Protein AF-A0A376TZS7-F1 (afdb_monomer)

Secondary structure (DSSP, 8-state):
-HHHHHHHHHHHHHTS---TT-HHHHHIIIIIIS-PPPS-B-TTSSBP--HHHHHHHTTT-HHHHHHHHHHHHHHHIIIIITHHHHTEETTTTEE--EEESSS-TTS--EEESS--TT---SSHHHHHHHHT--PPTT-------PPP-

Foldseek 3Di:
DVLVVLQVVLCVQLVHHDDLPDQVVVLCSQCVVVVHDAPDADPVRRRDLDLVRLVVVVVPGVNSVSSNVNVVVVCLCPQQVPVQVVQQDPVPRDHDWDWDQPPDPVRDIAIPSPGPVPQDDDDPSSVVSVVVDADPPPDHDDDDDDDDD

Sequence (149 aa):
MRLAELEKKAHEIAGEEFNLSSTKQLQTILFEKQGIKPLKKTPGGAPSTSEEVLEELALDYPLPKVILEYRGLAKLKSTYTDKLPLMINPKTGRVHTSYHQAVTATGRLSSTDPNLQNIPVRNEEGRRIRQAFIAPEDYVIVSAGLLAD

Organism: Escherichia coli (NCBI:txid562)

InterPro domains:
  IPR001098 DNA-directed DNA polymerase, family A, palm domain [PF00476] (2-144)
  IPR002298 DNA polymerase A [PR00868] (95-117)
  IPR002298 DNA polymerase A [PR00868] (118-133)
  IPR002298 DNA polymerase A [PTHR10133] (2-144)
  IPR043502 DNA/RNA polymerase superfamily [SSF56672] (2-144)

Radius of gyration: 19.29 Å; Cα contacts (8 Å, |Δi|>4): 147; chains: 1; bounding box: 47×34×51 Å

Mean predicted aligned error: 5.44 Å

Solvent-accessible surface area (backbone atoms only — not comparable to full-atom values): 9263 Å² total; per-residue (Å²): 110,69,63,60,52,39,50,52,52,43,23,64,72,67,74,47,86,74,58,88,86,37,66,68,55,49,44,44,48,46,43,66,71,68,58,45,80,73,89,50,59,42,98,85,65,48,68,50,82,46,69,72,54,27,57,60,46,34,76,83,36,73,56,38,48,42,50,52,54,39,54,52,54,51,48,49,39,61,66,44,67,65,40,48,72,76,51,42,38,88,91,76,76,42,74,61,63,45,77,39,65,87,75,42,95,85,67,46,74,45,52,39,75,52,55,72,82,75,65,49,64,88,50,72,72,29,37,56,59,49,66,71,70,68,55,60,91,101,53,76,81,84,86,86,76,82,85,78,133

Structure (mmCIF, N/CA/C/O backbone):
data_AF-A0A376TZS7-F1
#
_entry.id   AF-A0A376TZS7-F1
#
loop_
_atom_site.group_PDB
_atom_site.id
_atom_site.type_symbol
_atom_site.label_atom_id
_atom_site.label_alt_id
_atom_site.label_comp_id
_atom_site.label_asym_id
_atom_site.label_entity_id
_atom_site.label_seq_id
_atom_site.pdbx_PDB_ins_code
_atom_site.Cartn_x
_atom_site.Cartn_y
_atom_site.Cartn_z
_atom_site.occupancy
_atom_site.B_iso_or_equiv
_atom_site.auth_seq_id
_atom_site.auth_comp_id
_atom_site.auth_asym_id
_atom_site.auth_atom_id
_atom_site.pdbx_PDB_model_num
ATOM 1 N N . MET A 1 1 ? -14.248 -7.256 -8.126 1.00 78.69 1 MET A N 1
ATOM 2 C CA . MET A 1 1 ? -14.900 -8.232 -7.230 1.00 78.69 1 MET A CA 1
ATOM 3 C C . MET A 1 1 ? -14.334 -8.096 -5.821 1.00 78.69 1 MET A C 1
ATOM 5 O O . MET A 1 1 ? -14.966 -7.399 -5.044 1.00 78.69 1 MET A O 1
ATOM 9 N N . ARG A 1 2 ? -13.094 -8.524 -5.529 1.00 91.69 2 ARG A N 1
ATOM 10 C CA . ARG A 1 2 ? -12.548 -8.476 -4.153 1.00 91.69 2 ARG A CA 1
ATOM 11 C C . ARG A 1 2 ? -12.490 -7.100 -3.466 1.00 91.69 2 ARG A C 1
ATOM 13 O O . ARG A 1 2 ? -12.883 -6.988 -2.313 1.00 91.69 2 ARG A O 1
ATOM 20 N N . LEU A 1 3 ? -12.020 -6.048 -4.148 1.00 93.94 3 LEU A N 1
ATOM 21 C CA . LEU A 1 3 ? -11.967 -4.699 -3.550 1.00 93.94 3 LEU A CA 1
ATOM 22 C C . LEU A 1 3 ? -13.355 -4.184 -3.146 1.00 93.94 3 LEU A C 1
ATOM 24 O O . LEU A 1 3 ? -13.500 -3.650 -2.054 1.00 93.94 3 LEU A O 1
ATOM 28 N N . ALA A 1 4 ? -14.364 -4.411 -3.991 1.00 96.12 4 ALA A N 1
ATOM 29 C CA . ALA A 1 4 ? -15.744 -4.016 -3.715 1.00 96.12 4 ALA A CA 1
ATOM 30 C C . ALA A 1 4 ? -16.356 -4.825 -2.556 1.00 96.12 4 ALA A C 1
ATOM 32 O O . ALA A 1 4 ? -17.104 -4.282 -1.752 1.00 96.12 4 ALA A O 1
ATOM 33 N N . GLU A 1 5 ? -16.011 -6.112 -2.428 1.00 97.56 5 GLU A N 1
ATOM 34 C CA . GLU A 1 5 ? -16.415 -6.933 -1.275 1.00 97.56 5 GLU A CA 1
ATOM 35 C C . GLU A 1 5 ? -15.831 -6.399 0.039 1.00 97.56 5 GLU A C 1
ATOM 37 O O . GLU A 1 5 ? -16.539 -6.308 1.039 1.00 97.56 5 GLU A O 1
ATOM 42 N N . LEU A 1 6 ? -14.542 -6.042 0.042 1.00 97.88 6 LEU A N 1
ATOM 43 C CA . LEU A 1 6 ? -13.871 -5.489 1.221 1.00 97.88 6 LEU A CA 1
ATOM 44 C C . LEU A 1 6 ? -14.407 -4.107 1.585 1.00 97.88 6 LEU A C 1
ATOM 46 O O . LEU A 1 6 ? -14.578 -3.818 2.765 1.00 97.88 6 LEU A O 1
ATOM 50 N N . GLU A 1 7 ? -14.692 -3.279 0.583 1.00 98.00 7 GLU A N 1
ATOM 51 C CA . GLU A 1 7 ? -15.328 -1.978 0.764 1.00 98.00 7 GLU A CA 1
ATOM 52 C C . GLU A 1 7 ? -16.700 -2.120 1.423 1.00 98.00 7 GLU A C 1
ATOM 54 O O . GLU A 1 7 ? -16.913 -1.572 2.503 1.00 98.00 7 GLU A O 1
ATOM 59 N N . LYS A 1 8 ? -17.573 -2.961 0.858 1.00 98.25 8 LYS A N 1
ATOM 60 C CA . LYS A 1 8 ? -18.892 -3.237 1.433 1.00 98.25 8 LYS A CA 1
ATOM 61 C C . LYS A 1 8 ? -18.790 -3.760 2.868 1.00 98.25 8 LYS A C 1
ATOM 63 O O . LYS A 1 8 ? -19.481 -3.273 3.756 1.00 98.25 8 LYS A O 1
ATOM 68 N N . LYS A 1 9 ? -17.886 -4.710 3.120 1.00 98.44 9 LYS A N 1
ATOM 69 C CA . LYS A 1 9 ? -17.652 -5.252 4.464 1.00 98.44 9 LYS A CA 1
ATOM 70 C C . LYS A 1 9 ? -17.175 -4.177 5.444 1.00 98.44 9 LYS A C 1
ATOM 72 O O . LYS A 1 9 ? -17.574 -4.186 6.604 1.00 98.44 9 LYS A O 1
ATOM 77 N N . ALA A 1 10 ? -16.309 -3.263 5.009 1.00 98.44 10 ALA A N 1
ATOM 78 C CA . ALA A 1 10 ? -15.858 -2.163 5.852 1.00 98.44 10 ALA A CA 1
ATOM 79 C C . ALA A 1 10 ? -17.005 -1.203 6.184 1.00 98.44 10 ALA A C 1
ATOM 81 O O . ALA A 1 10 ? -17.107 -0.785 7.334 1.00 98.44 10 ALA A O 1
ATOM 82 N N . HIS A 1 11 ? -17.872 -0.895 5.215 1.00 98.56 11 HIS A N 1
ATOM 83 C CA . HIS A 1 11 ? -19.066 -0.073 5.436 1.00 98.56 11 HIS A CA 1
ATOM 84 C C . HIS A 1 11 ? -20.035 -0.735 6.419 1.00 98.56 11 HIS A C 1
ATOM 86 O O . HIS A 1 11 ? -20.501 -0.081 7.346 1.00 98.56 11 HIS A O 1
ATOM 92 N N . GLU A 1 12 ? -20.267 -2.044 6.292 1.00 98.31 12 GLU A N 1
ATOM 93 C CA . GLU A 1 12 ? -21.098 -2.814 7.229 1.00 98.31 12 GLU A CA 1
ATOM 94 C C . GLU A 1 12 ? -20.545 -2.772 8.664 1.00 98.31 12 GLU A C 1
ATOM 96 O O . GLU A 1 12 ? -21.297 -2.534 9.606 1.00 98.31 12 GLU A O 1
ATOM 101 N N . ILE A 1 13 ? -19.230 -2.951 8.845 1.00 98.06 13 ILE A N 1
ATOM 102 C CA . ILE A 1 13 ? -18.590 -2.889 10.173 1.00 98.06 13 ILE A CA 1
ATOM 103 C C . ILE A 1 13 ? -18.598 -1.459 10.735 1.00 98.06 13 ILE A C 1
ATOM 105 O O . ILE A 1 13 ? -18.721 -1.266 11.944 1.00 98.06 13 ILE A O 1
ATOM 109 N N . ALA A 1 14 ? -18.423 -0.453 9.877 1.00 97.62 14 ALA A N 1
ATOM 110 C CA . ALA A 1 14 ? -18.428 0.950 10.274 1.00 97.62 14 ALA A CA 1
ATOM 111 C C . ALA A 1 14 ? -19.840 1.482 10.574 1.00 97.62 14 ALA A C 1
ATOM 113 O O . ALA A 1 14 ? -19.969 2.463 11.304 1.00 97.62 14 ALA A O 1
ATOM 114 N N . GLY A 1 15 ? -20.879 0.842 10.029 1.00 97.31 15 GLY A N 1
ATOM 115 C CA . GLY A 1 15 ? -22.269 1.294 10.110 1.00 97.31 15 GLY A CA 1
ATOM 116 C C . GLY A 1 15 ? -22.605 2.448 9.160 1.00 97.31 15 GLY A C 1
ATOM 117 O O . GLY A 1 15 ? -23.709 2.982 9.221 1.00 97.31 15 GLY A O 1
ATOM 118 N N . GLU A 1 16 ? -21.673 2.842 8.290 1.00 97.50 16 GLU A N 1
ATOM 119 C CA . GLU A 1 16 ? -21.854 3.902 7.301 1.00 97.50 16 GLU A CA 1
ATOM 120 C C . GLU A 1 16 ? -20.860 3.778 6.141 1.00 97.50 16 GLU A C 1
ATOM 122 O O . GLU A 1 16 ? -19.808 3.138 6.247 1.00 97.50 16 GLU A O 1
ATOM 127 N N . GLU A 1 17 ? -21.181 4.441 5.033 1.00 98.00 17 GLU A N 1
ATOM 128 C CA . GLU A 1 17 ? -20.284 4.548 3.890 1.00 98.00 17 GLU A CA 1
ATOM 129 C C . GLU A 1 17 ? -19.210 5.613 4.121 1.00 98.00 17 GLU A C 1
ATOM 131 O O . GLU A 1 17 ? -19.472 6.723 4.588 1.00 98.00 17 GLU A O 1
ATOM 136 N N . PHE A 1 18 ? -17.979 5.285 3.738 1.00 98.00 18 PHE A N 1
ATOM 137 C CA . PHE A 1 18 ? -16.856 6.214 3.734 1.00 98.00 18 PHE A CA 1
ATOM 138 C C . PHE A 1 18 ? -15.803 5.769 2.718 1.00 98.00 18 PHE A C 1
ATOM 140 O O . PHE A 1 18 ? -15.769 4.626 2.264 1.00 98.00 18 PHE A O 1
ATOM 147 N N . ASN A 1 19 ? -14.895 6.672 2.374 1.00 97.00 19 ASN A N 1
ATOM 148 C CA . ASN A 1 19 ? -13.769 6.379 1.508 1.00 97.00 19 ASN A CA 1
ATOM 149 C C . ASN A 1 19 ? -12.635 5.704 2.302 1.00 97.00 19 ASN A C 1
ATOM 151 O O . ASN A 1 19 ? -11.865 6.375 2.994 1.00 97.00 19 ASN A O 1
ATOM 155 N N . LEU A 1 20 ? -12.465 4.389 2.124 1.00 96.56 20 LEU A N 1
ATOM 156 C CA . LEU A 1 20 ? -11.433 3.571 2.786 1.00 96.56 20 LEU A CA 1
ATOM 157 C C . LEU A 1 20 ? -9.984 4.015 2.487 1.00 96.56 20 LEU A C 1
ATOM 159 O O . LEU A 1 20 ? -9.058 3.727 3.257 1.00 96.56 20 LEU A O 1
ATOM 163 N N . SER A 1 21 ? -9.762 4.719 1.372 1.00 92.31 21 SER A N 1
ATOM 164 C CA . SER A 1 21 ? -8.452 5.291 1.025 1.00 92.31 21 SER A CA 1
ATOM 165 C C . SER A 1 21 ? -8.161 6.614 1.744 1.00 92.31 21 SER A C 1
ATOM 167 O O . SER A 1 21 ? -7.004 7.022 1.837 1.00 92.31 21 SER A O 1
ATOM 169 N N . SER A 1 22 ? -9.182 7.268 2.309 1.00 95.75 22 SER A N 1
ATOM 170 C CA . SER A 1 22 ? -9.036 8.530 3.029 1.00 95.75 22 SER A CA 1
ATOM 171 C C . SER A 1 22 ? -8.621 8.287 4.475 1.00 95.75 22 SER A C 1
ATOM 173 O O . SER A 1 22 ? -9.419 7.875 5.316 1.00 95.75 22 SER A O 1
ATOM 175 N N . THR A 1 23 ? -7.367 8.611 4.791 1.00 95.25 23 THR A N 1
ATOM 176 C CA . THR A 1 23 ? -6.846 8.598 6.166 1.00 95.25 23 THR A CA 1
ATOM 177 C C . THR A 1 23 ? -7.716 9.417 7.117 1.00 95.25 23 THR A C 1
ATOM 179 O O . THR A 1 23 ? -8.006 8.956 8.214 1.00 95.25 23 THR A O 1
ATOM 182 N N . LYS A 1 24 ? -8.184 10.594 6.685 1.00 96.62 24 LYS A N 1
ATOM 183 C CA . LYS A 1 24 ? -9.005 11.480 7.519 1.00 96.62 24 LYS A CA 1
ATOM 184 C C . LYS A 1 24 ? -10.355 10.853 7.863 1.00 96.62 24 LYS A C 1
ATOM 186 O O . LYS A 1 24 ? -10.752 10.872 9.019 1.00 96.62 24 LYS A O 1
ATOM 191 N N . GLN A 1 25 ? -11.051 10.285 6.875 1.00 98.12 25 GLN A N 1
ATOM 192 C CA . GLN A 1 25 ? -12.342 9.645 7.144 1.00 98.12 25 GLN A CA 1
ATOM 193 C C . GLN A 1 25 ? -12.159 8.408 8.023 1.00 98.12 25 GLN A C 1
ATOM 195 O O . GLN A 1 25 ? -12.888 8.247 8.992 1.00 98.12 25 GLN A O 1
ATOM 200 N N . LEU A 1 26 ? -11.130 7.593 7.767 1.00 97.94 26 LEU A N 1
ATOM 201 C CA . LEU A 1 26 ? -10.833 6.439 8.614 1.00 97.94 26 LEU A CA 1
ATOM 202 C C . LEU A 1 26 ? -10.516 6.835 10.067 1.00 97.94 26 LEU A C 1
ATOM 204 O O . LEU A 1 26 ? -10.945 6.142 10.985 1.00 97.94 26 LEU A O 1
ATOM 208 N N . GLN A 1 27 ? -9.794 7.939 10.287 1.00 97.75 27 GLN A N 1
ATOM 2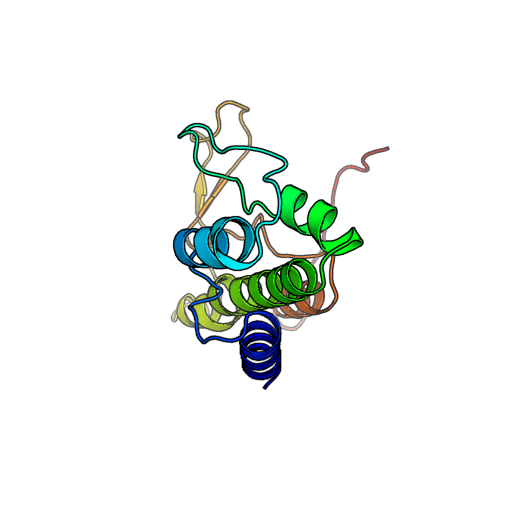09 C CA . GLN A 1 27 ? -9.550 8.474 11.631 1.00 97.75 27 GLN A CA 1
ATOM 210 C C . GLN A 1 27 ? -10.866 8.797 12.348 1.00 97.75 27 GLN A C 1
ATOM 212 O O . GLN A 1 27 ? -11.049 8.373 13.486 1.00 97.75 27 GLN A O 1
ATOM 217 N N . THR A 1 28 ? -11.788 9.492 11.677 1.00 97.94 28 THR A N 1
ATOM 218 C CA . THR A 1 28 ? -13.115 9.800 12.229 1.00 97.94 28 THR A CA 1
ATOM 219 C C . THR A 1 28 ? -13.892 8.523 12.567 1.00 97.94 28 THR A C 1
ATOM 221 O O . THR A 1 28 ? -14.434 8.414 13.665 1.00 97.94 28 THR A O 1
ATOM 224 N N . ILE A 1 29 ? -13.896 7.518 11.683 1.00 98.38 29 ILE A N 1
ATOM 225 C CA . ILE A 1 29 ? -14.572 6.235 11.942 1.00 98.38 29 ILE A CA 1
ATOM 226 C C . ILE A 1 29 ? -14.002 5.546 13.186 1.00 98.38 29 ILE A C 1
ATOM 228 O O . ILE A 1 29 ? -14.745 5.234 14.115 1.00 98.38 29 ILE A O 1
ATOM 232 N N . LEU A 1 30 ? -12.688 5.309 13.215 1.00 97.88 30 LEU A N 1
ATOM 233 C CA . LEU A 1 30 ? -12.058 4.510 14.267 1.00 97.88 30 LEU A CA 1
ATOM 234 C C . LEU A 1 30 ? -12.072 5.234 15.616 1.00 97.88 30 LEU A C 1
ATOM 236 O O . LEU A 1 30 ? -12.423 4.646 16.636 1.00 97.88 30 LEU A O 1
ATOM 240 N N . PHE A 1 31 ? -11.677 6.505 15.636 1.00 97.75 31 PHE A N 1
ATOM 241 C CA . PHE A 1 31 ? -11.338 7.185 16.884 1.00 97.75 31 PHE A CA 1
ATOM 242 C C . PHE A 1 31 ? -12.466 8.064 17.424 1.00 97.75 31 PHE A C 1
ATOM 244 O O . PHE A 1 31 ? -12.583 8.206 18.637 1.00 97.75 31 PHE A O 1
ATOM 251 N N . GLU A 1 32 ? -13.306 8.636 16.557 1.00 96.69 32 GLU A N 1
ATOM 252 C CA . GLU A 1 32 ? -14.425 9.482 16.993 1.00 96.69 32 GLU A CA 1
ATOM 253 C C . GLU A 1 32 ? -15.719 8.672 17.115 1.00 96.69 32 GLU A C 1
ATOM 255 O O . GLU A 1 32 ? -16.376 8.730 18.151 1.00 96.69 32 GLU A O 1
ATOM 260 N N . LYS A 1 33 ? -16.076 7.883 16.092 1.00 97.06 33 LYS A N 1
ATOM 261 C CA . LYS A 1 33 ? -17.354 7.148 16.061 1.00 97.06 33 LYS A CA 1
ATOM 262 C C . LYS A 1 33 ? -17.311 5.827 16.822 1.00 97.06 33 LYS A C 1
ATOM 264 O O . LYS A 1 33 ? -18.200 5.560 17.622 1.00 97.06 33 LYS A O 1
ATOM 269 N N . GLN A 1 34 ? -16.280 5.012 16.602 1.00 96.50 34 GLN A N 1
ATOM 270 C CA . GLN A 1 34 ? -16.097 3.751 17.334 1.00 96.50 34 GLN A CA 1
ATOM 271 C C . GLN A 1 34 ? -15.420 3.947 18.699 1.00 96.50 34 GLN A C 1
ATOM 273 O O . GLN A 1 34 ? -15.389 3.021 19.506 1.00 96.50 34 GLN A O 1
ATOM 278 N N . GLY A 1 35 ? -14.882 5.142 18.974 1.00 96.50 35 GLY A N 1
ATOM 279 C CA . GLY A 1 35 ? -14.268 5.482 20.260 1.00 96.50 35 GLY A CA 1
ATOM 280 C C . GLY A 1 35 ? -12.990 4.698 20.580 1.00 96.50 35 GLY A C 1
ATOM 281 O O . GLY A 1 35 ? -12.596 4.614 21.746 1.00 96.50 35 GLY A O 1
ATOM 282 N N . ILE A 1 36 ? -12.336 4.111 19.572 1.00 97.00 36 ILE A N 1
ATOM 283 C CA . ILE A 1 36 ? -11.084 3.374 19.750 1.00 97.00 36 ILE A CA 1
ATOM 284 C C . ILE A 1 36 ? -10.004 4.360 20.207 1.00 97.00 36 ILE A C 1
ATOM 286 O O . ILE A 1 36 ? -9.894 5.474 19.693 1.00 97.00 36 ILE A O 1
ATOM 290 N N . LYS A 1 37 ? -9.175 3.973 21.180 1.00 96.56 37 LYS A N 1
ATOM 291 C CA . LYS A 1 37 ? -8.079 4.833 21.643 1.00 96.56 37 LYS A CA 1
ATOM 292 C C . LYS A 1 37 ? -6.919 4.814 20.634 1.00 96.56 37 LYS A C 1
ATOM 294 O O . LYS A 1 37 ? -6.442 3.731 20.298 1.00 96.56 37 LYS A O 1
ATOM 299 N N . PRO A 1 38 ? -6.418 5.975 20.171 1.00 95.81 38 PRO A N 1
ATOM 300 C CA . PRO A 1 38 ? -5.246 6.021 19.302 1.00 95.81 38 PRO A CA 1
ATOM 301 C C . PRO A 1 38 ? -3.987 5.491 19.996 1.00 95.81 38 PRO A C 1
ATOM 303 O O . PRO A 1 38 ? -3.643 5.956 21.081 1.00 95.81 38 PRO A O 1
ATOM 306 N N . LEU A 1 39 ? -3.262 4.588 19.334 1.00 96.56 39 LEU A N 1
ATOM 307 C CA . LEU A 1 39 ? -2.000 4.029 19.844 1.00 96.56 39 LEU A CA 1
ATOM 308 C C . LEU A 1 39 ? -0.800 4.944 19.576 1.00 96.56 39 LEU A C 1
ATOM 310 O O . LEU A 1 39 ? 0.110 5.067 20.391 1.00 96.56 39 LEU A O 1
ATOM 314 N N . LYS A 1 40 ? -0.804 5.621 18.423 1.00 97.00 40 LYS A N 1
ATOM 315 C CA . LYS A 1 40 ? 0.242 6.564 18.010 1.00 97.00 40 LYS A CA 1
ATOM 316 C C . LYS A 1 40 ? -0.372 7.798 17.363 1.00 97.00 40 LYS A C 1
ATOM 318 O O . LYS A 1 40 ? -1.506 7.772 16.879 1.00 97.00 40 LYS A O 1
ATOM 323 N N . LYS A 1 41 ? 0.407 8.875 17.304 1.00 96.31 41 LYS A N 1
ATOM 324 C CA . LYS A 1 41 ? 0.070 10.107 16.585 1.00 96.31 41 LYS A CA 1
ATOM 325 C C . LYS A 1 41 ? 1.093 10.365 15.485 1.00 96.31 41 LYS A C 1
ATOM 327 O O . LYS A 1 41 ? 2.260 10.008 15.604 1.00 96.31 41 LYS A O 1
ATOM 332 N N . THR A 1 42 ? 0.633 10.976 14.404 1.00 94.06 42 THR A N 1
ATOM 333 C CA . THR A 1 42 ? 1.494 11.522 13.349 1.00 94.06 42 THR A CA 1
ATOM 334 C C . THR A 1 42 ? 2.309 12.710 13.885 1.00 94.06 42 THR A C 1
ATOM 336 O O . THR A 1 42 ? 1.930 13.280 14.912 1.00 94.06 42 THR A O 1
ATOM 339 N N . PRO A 1 43 ? 3.376 13.158 13.192 1.00 93.25 43 PRO A N 1
ATOM 340 C CA . PRO A 1 43 ? 4.109 14.369 13.581 1.00 93.25 43 PRO A CA 1
ATOM 341 C C . PRO A 1 43 ? 3.217 15.614 13.712 1.00 93.25 43 PRO A C 1
ATOM 343 O O . PRO A 1 43 ? 3.477 16.475 14.542 1.00 93.25 43 PRO A O 1
ATOM 346 N N . GLY A 1 44 ? 2.127 15.681 12.937 1.00 92.62 44 GLY A N 1
ATOM 347 C CA . GLY A 1 44 ? 1.113 16.738 13.028 1.00 92.62 44 GLY A CA 1
ATOM 348 C C . GLY A 1 44 ? 0.103 16.567 14.170 1.00 92.62 44 GLY A C 1
ATOM 349 O O . GLY A 1 44 ? -0.892 17.280 14.209 1.00 92.62 44 GLY A O 1
ATOM 350 N N . GLY A 1 45 ? 0.294 15.598 15.069 1.00 93.31 45 GLY A N 1
ATOM 351 C CA . GLY A 1 45 ? -0.548 15.374 16.249 1.00 93.31 45 GLY A CA 1
ATOM 352 C C . GLY A 1 45 ? -1.855 14.611 16.000 1.00 93.31 45 GLY A C 1
ATOM 353 O O . GLY A 1 45 ? -2.500 14.193 16.963 1.00 93.31 45 GLY A O 1
ATOM 354 N N . ALA A 1 46 ? -2.235 14.367 14.744 1.00 94.44 46 ALA A N 1
ATOM 355 C CA . ALA A 1 46 ? -3.424 13.581 14.416 1.00 94.44 46 ALA A CA 1
ATOM 356 C C . ALA A 1 46 ? -3.220 12.086 14.745 1.00 94.44 46 ALA A C 1
ATOM 358 O O . ALA A 1 46 ? -2.107 11.585 14.540 1.00 94.44 46 ALA A O 1
ATOM 359 N N . PRO A 1 47 ? -4.259 11.358 15.200 1.00 97.06 47 PRO A N 1
ATOM 360 C CA . PRO A 1 47 ? -4.217 9.905 15.389 1.00 97.06 47 PRO A CA 1
ATOM 361 C C . PRO A 1 47 ? -3.671 9.159 14.165 1.00 97.06 47 PRO A C 1
ATOM 363 O O . PRO A 1 47 ? -4.078 9.424 13.037 1.00 97.06 47 PRO A O 1
ATOM 366 N N . SER A 1 48 ? -2.736 8.232 14.349 1.00 97.06 48 SER A N 1
ATOM 367 C CA . SER A 1 48 ? -2.154 7.495 13.224 1.00 97.06 48 SER A CA 1
ATOM 368 C C . SER A 1 48 ? -3.086 6.382 12.738 1.00 97.06 48 SER A C 1
ATOM 370 O O . SER A 1 48 ? -3.667 5.658 13.538 1.00 97.06 48 SER A O 1
ATOM 372 N N . THR A 1 49 ? -3.168 6.201 11.419 1.00 96.94 49 THR A N 1
ATOM 373 C CA . THR A 1 49 ? -3.725 4.994 10.776 1.00 96.94 49 THR A CA 1
ATOM 374 C C . THR A 1 49 ? -2.676 4.361 9.855 1.00 96.94 49 THR A C 1
ATOM 376 O O . THR A 1 49 ? -2.981 3.998 8.712 1.00 96.94 49 THR A O 1
ATOM 379 N N . SER A 1 50 ? -1.411 4.368 10.288 1.00 96.12 50 SER A N 1
ATOM 380 C CA . SER A 1 50 ? -0.321 3.671 9.600 1.00 96.12 50 SER A CA 1
ATOM 381 C C . SER A 1 50 ? -0.566 2.163 9.595 1.00 96.12 50 SER A C 1
ATOM 383 O O . SER A 1 50 ? -1.333 1.662 10.411 1.00 96.12 50 SER A O 1
ATOM 385 N N . GLU A 1 51 ? 0.092 1.449 8.680 1.00 94.88 51 GLU A N 1
ATOM 386 C CA . GLU A 1 51 ? 0.009 -0.016 8.583 1.00 94.88 51 GLU A CA 1
ATOM 387 C C . GLU A 1 51 ? 0.299 -0.677 9.937 1.00 94.88 51 GLU A C 1
ATOM 389 O O . GLU A 1 51 ? -0.570 -1.357 10.461 1.00 94.88 51 GLU A O 1
ATOM 394 N N . GLU A 1 52 ? 1.416 -0.319 10.574 1.00 96.38 52 GLU A N 1
ATOM 395 C CA . GLU A 1 52 ? 1.796 -0.795 11.915 1.00 96.38 52 GLU A CA 1
ATOM 396 C C . GLU A 1 52 ? 0.699 -0.576 12.977 1.00 96.38 52 GLU A C 1
ATOM 398 O O . GLU A 1 52 ? 0.386 -1.471 13.754 1.00 96.38 52 GLU A O 1
ATOM 403 N N . VAL A 1 53 ? 0.071 0.606 13.006 1.00 97.25 53 VAL A N 1
ATOM 404 C CA . VAL A 1 53 ? -0.983 0.904 13.993 1.00 97.25 53 VAL A CA 1
ATOM 405 C C . VAL A 1 53 ? -2.254 0.119 13.691 1.00 97.25 53 VAL A C 1
ATOM 407 O O . VAL A 1 53 ? -2.936 -0.329 14.606 1.00 97.25 53 VAL A O 1
ATOM 410 N N . LEU A 1 54 ? -2.593 -0.050 12.413 1.00 97.88 54 LEU A N 1
ATOM 411 C CA . LEU A 1 54 ? -3.750 -0.843 12.017 1.00 97.88 54 LEU A CA 1
ATOM 412 C C . LEU A 1 54 ? -3.528 -2.339 12.262 1.00 97.88 54 LEU A C 1
ATOM 414 O O . LEU A 1 54 ? -4.499 -3.021 12.565 1.00 97.88 54 LEU A O 1
ATOM 418 N N . GLU A 1 55 ? -2.298 -2.846 12.150 1.00 97.81 55 GLU A N 1
ATOM 419 C CA . GLU A 1 55 ? -1.953 -4.234 12.484 1.00 97.81 55 GLU A CA 1
ATOM 420 C C . GLU A 1 55 ? -2.159 -4.505 13.973 1.00 97.81 55 GLU A C 1
ATOM 422 O O . GLU A 1 55 ? -2.779 -5.504 14.331 1.00 97.81 55 GLU A O 1
ATOM 427 N N . GLU A 1 56 ? -1.717 -3.585 14.830 1.00 97.75 56 GLU A N 1
ATOM 428 C CA . GLU A 1 56 ? -1.918 -3.693 16.275 1.00 97.75 56 GLU A CA 1
ATOM 429 C C . GLU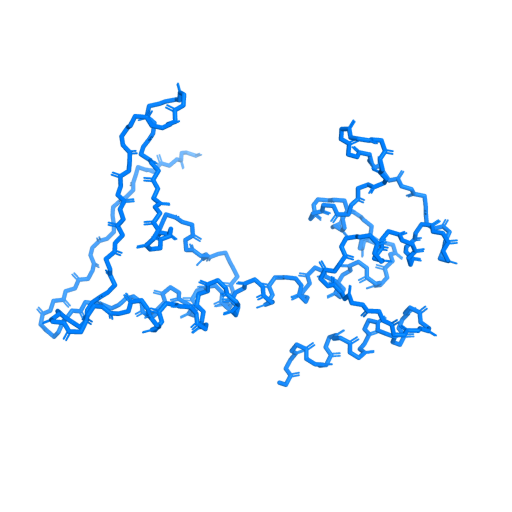 A 1 56 ? -3.406 -3.589 16.643 1.00 97.75 56 GLU A C 1
ATOM 431 O O . GLU A 1 56 ? -3.934 -4.446 17.347 1.00 97.75 56 GLU A O 1
ATOM 436 N N . LEU A 1 57 ? -4.135 -2.616 16.083 1.00 97.69 57 LEU A N 1
ATOM 437 C CA . LEU A 1 57 ? -5.583 -2.496 16.303 1.00 97.69 57 LEU A CA 1
ATOM 438 C C . LEU A 1 57 ? -6.381 -3.680 15.731 1.00 97.69 57 LEU A C 1
ATOM 440 O O . LEU A 1 57 ? -7.472 -3.973 16.216 1.00 97.69 57 LEU A O 1
ATOM 444 N N . ALA A 1 58 ? -5.876 -4.364 14.703 1.00 97.81 58 ALA A N 1
ATOM 445 C CA . ALA A 1 58 ? -6.542 -5.521 14.105 1.00 97.81 58 ALA A CA 1
ATOM 446 C C . ALA A 1 58 ? -6.582 -6.748 15.029 1.00 97.81 58 ALA A C 1
ATOM 448 O O . ALA A 1 58 ? -7.314 -7.694 14.726 1.00 97.81 58 ALA A O 1
ATOM 449 N N . LEU A 1 59 ? -5.813 -6.746 16.124 1.00 97.19 59 LEU A N 1
ATOM 450 C CA . LEU A 1 59 ? -5.864 -7.792 17.146 1.00 97.19 59 LEU A CA 1
ATOM 451 C C . LEU A 1 59 ? -7.202 -7.780 17.897 1.00 97.19 59 LEU A C 1
ATOM 453 O O . LEU A 1 59 ? -7.751 -8.845 18.173 1.00 97.19 59 LEU A O 1
ATOM 457 N N . ASP A 1 60 ? -7.746 -6.588 18.150 1.00 96.88 60 ASP A N 1
ATOM 458 C CA . ASP A 1 60 ? -8.958 -6.400 18.953 1.00 96.88 60 ASP A CA 1
ATOM 459 C C . ASP A 1 60 ? -10.176 -5.982 18.117 1.00 96.88 60 ASP A C 1
ATOM 461 O O . ASP A 1 60 ? -11.317 -6.275 18.478 1.00 96.88 60 ASP A O 1
ATOM 465 N N . TYR A 1 61 ? -9.958 -5.303 16.985 1.00 97.38 61 TYR A N 1
ATOM 466 C CA . TYR A 1 61 ? -11.027 -4.695 16.194 1.00 97.38 61 TYR A CA 1
ATOM 467 C C . TYR A 1 61 ? -11.089 -5.264 14.766 1.00 97.38 61 TYR A C 1
ATOM 469 O O . TYR A 1 61 ? -10.071 -5.358 14.075 1.00 97.38 61 TYR A O 1
ATOM 477 N N . PRO A 1 62 ? -12.290 -5.581 14.243 1.00 97.25 62 PRO A N 1
ATOM 478 C CA . PRO A 1 62 ? -12.426 -6.197 12.923 1.00 97.25 62 PRO A CA 1
ATOM 479 C C . PRO A 1 62 ? -12.175 -5.228 11.757 1.00 97.25 62 PRO A C 1
ATOM 481 O O . PRO A 1 62 ? -11.696 -5.655 10.704 1.00 97.25 62 PRO A O 1
ATOM 484 N N . LEU A 1 63 ? -12.483 -3.933 11.916 1.00 98.12 63 LEU A N 1
ATOM 485 C CA . LEU A 1 63 ? -12.363 -2.947 10.835 1.00 98.12 63 LEU A CA 1
ATOM 486 C C . LEU A 1 63 ? -10.906 -2.739 10.368 1.00 98.12 63 LEU A C 1
ATOM 488 O O . LEU A 1 63 ? -10.675 -2.843 9.162 1.00 98.12 63 LEU A O 1
ATOM 492 N N . PRO A 1 64 ? -9.907 -2.520 11.251 1.00 98.06 64 PRO A N 1
ATOM 493 C CA . PRO A 1 64 ? -8.505 -2.381 10.846 1.00 98.06 64 PRO A CA 1
ATOM 494 C C . PRO A 1 64 ? -7.994 -3.517 9.951 1.00 98.06 64 PRO A C 1
ATOM 496 O O . PRO A 1 64 ? -7.329 -3.250 8.950 1.00 98.06 64 PRO A O 1
ATOM 499 N N . LYS A 1 65 ? -8.383 -4.768 10.233 1.00 97.12 65 LYS A N 1
ATOM 500 C CA . LYS A 1 65 ? -8.014 -5.931 9.412 1.00 97.12 65 LYS A CA 1
ATOM 501 C C . LYS A 1 65 ? -8.529 -5.820 7.974 1.00 97.12 65 LYS A C 1
ATOM 503 O O . LYS A 1 65 ? -7.783 -6.065 7.029 1.00 97.12 65 LYS A O 1
ATOM 508 N N . VAL A 1 66 ? -9.792 -5.425 7.804 1.00 98.00 66 VAL A N 1
ATOM 509 C CA . VAL A 1 66 ? -10.403 -5.230 6.476 1.00 98.00 66 VAL A CA 1
ATOM 510 C C . VAL A 1 66 ? -9.733 -4.070 5.737 1.00 98.00 66 VAL A C 1
ATOM 512 O O . VAL A 1 66 ? -9.467 -4.169 4.540 1.00 98.00 66 VAL A O 1
ATOM 515 N N . ILE A 1 67 ? -9.398 -2.993 6.451 1.00 98.00 67 ILE A N 1
ATOM 516 C CA . ILE A 1 67 ? -8.710 -1.832 5.878 1.00 98.00 67 ILE A CA 1
ATOM 517 C C . ILE A 1 67 ? -7.302 -2.181 5.394 1.00 98.00 67 ILE A C 1
ATOM 519 O O . ILE A 1 67 ? -6.913 -1.724 4.319 1.00 98.00 67 ILE A O 1
ATOM 523 N N . LEU A 1 68 ? -6.543 -2.975 6.152 1.00 95.94 68 LEU A N 1
ATOM 524 C CA . LEU A 1 68 ? -5.218 -3.443 5.742 1.00 95.94 68 LEU A CA 1
ATOM 525 C C . LEU A 1 68 ? -5.291 -4.235 4.432 1.00 95.94 68 LEU A C 1
ATOM 527 O O . LEU A 1 68 ? -4.559 -3.931 3.488 1.00 95.94 68 LEU A O 1
ATOM 531 N N . GLU A 1 69 ? -6.222 -5.188 4.340 1.00 94.81 69 GLU A N 1
ATOM 532 C CA . GLU A 1 69 ? -6.421 -5.988 3.127 1.00 94.81 69 GLU A CA 1
ATOM 533 C C . GLU A 1 69 ? -6.833 -5.105 1.938 1.00 94.81 69 GLU A C 1
ATOM 535 O O . GLU A 1 69 ? -6.236 -5.186 0.860 1.00 94.81 69 GLU A O 1
ATOM 540 N N . TYR A 1 70 ? -7.795 -4.198 2.148 1.00 96.25 70 TYR A N 1
ATOM 541 C CA . TYR A 1 70 ? -8.253 -3.268 1.119 1.00 96.25 70 TYR A CA 1
ATOM 542 C C . TYR A 1 70 ? -7.118 -2.370 0.622 1.00 96.25 70 TYR A C 1
ATOM 544 O O . TYR A 1 70 ? -6.885 -2.285 -0.582 1.00 96.25 70 TYR A O 1
ATOM 552 N N . ARG A 1 71 ? -6.378 -1.712 1.526 1.00 94.19 71 ARG A N 1
ATOM 553 C CA . ARG A 1 71 ? -5.283 -0.798 1.162 1.00 94.19 71 ARG A CA 1
ATOM 554 C C . ARG A 1 71 ? -4.143 -1.531 0.466 1.00 94.19 71 ARG A C 1
ATOM 556 O O . ARG A 1 71 ? -3.590 -0.991 -0.494 1.00 94.19 71 ARG A O 1
ATOM 563 N N . GLY A 1 72 ? -3.832 -2.752 0.901 1.00 90.75 72 GLY A N 1
ATOM 564 C CA . GLY A 1 72 ? -2.876 -3.626 0.231 1.00 90.75 72 GLY A CA 1
ATOM 565 C C . GLY A 1 72 ? -3.274 -3.862 -1.224 1.00 90.75 72 GLY A C 1
ATOM 566 O O . GLY A 1 72 ? -2.539 -3.481 -2.135 1.00 90.75 72 GLY A O 1
ATOM 567 N N . LEU A 1 73 ? -4.472 -4.404 -1.459 1.00 91.50 73 LEU A N 1
ATOM 568 C CA . LEU A 1 73 ? -4.974 -4.684 -2.808 1.00 91.50 73 LEU A CA 1
ATOM 569 C C . LEU A 1 73 ? -5.140 -3.419 -3.662 1.00 91.50 73 LEU A C 1
ATOM 571 O O . LEU A 1 73 ? -4.786 -3.417 -4.841 1.00 91.50 73 LEU A O 1
ATOM 575 N N . ALA A 1 74 ? -5.641 -2.329 -3.082 1.00 91.88 74 ALA A N 1
ATOM 576 C CA . ALA A 1 74 ? -5.856 -1.073 -3.791 1.00 91.88 74 ALA A CA 1
ATOM 577 C C . ALA A 1 74 ? -4.529 -0.472 -4.265 1.00 91.88 74 ALA A C 1
ATOM 579 O O . ALA A 1 74 ? -4.443 0.005 -5.397 1.00 91.88 74 ALA A O 1
ATOM 580 N N . LYS A 1 75 ? -3.477 -0.543 -3.436 1.00 87.25 75 LYS A N 1
ATOM 581 C CA . LYS A 1 75 ? -2.119 -0.133 -3.814 1.00 87.25 75 LYS A CA 1
ATOM 582 C C . LYS A 1 75 ? -1.562 -1.011 -4.929 1.00 87.25 75 LYS A C 1
ATOM 584 O O . LYS A 1 75 ? -0.995 -0.473 -5.879 1.00 87.25 75 LYS A O 1
ATOM 589 N N . LEU A 1 76 ? -1.742 -2.333 -4.837 1.00 88.81 76 LEU A N 1
ATOM 590 C CA . LEU A 1 76 ? -1.316 -3.266 -5.884 1.00 88.81 76 LEU A CA 1
ATOM 591 C C . LEU A 1 76 ? -1.953 -2.918 -7.239 1.00 88.81 76 LEU A C 1
ATOM 593 O O . LEU A 1 76 ? -1.249 -2.775 -8.241 1.00 88.81 76 LEU A O 1
ATOM 597 N N . LYS A 1 77 ? -3.270 -2.685 -7.238 1.00 88.81 77 LYS A N 1
ATOM 598 C CA . LYS A 1 77 ? -4.030 -2.305 -8.429 1.00 88.81 77 LYS A CA 1
ATOM 599 C C . LYS A 1 77 ? -3.569 -0.962 -9.004 1.00 88.81 77 LYS A C 1
ATOM 601 O O . LYS A 1 77 ? -3.189 -0.897 -10.169 1.00 88.81 77 LYS A O 1
ATOM 606 N N . SER A 1 78 ? -3.575 0.097 -8.194 1.00 87.19 78 SER A N 1
ATOM 607 C CA . SER A 1 78 ? -3.334 1.463 -8.680 1.00 87.19 78 SER A CA 1
ATOM 608 C C . SER A 1 78 ? -1.879 1.727 -9.063 1.00 87.19 78 SER A C 1
ATOM 610 O O . SER A 1 78 ? -1.612 2.488 -9.990 1.00 87.19 78 SER A O 1
ATOM 612 N N . THR A 1 79 ? -0.926 1.107 -8.362 1.00 82.06 79 THR A N 1
ATOM 613 C CA . THR A 1 79 ? 0.504 1.363 -8.587 1.00 82.06 79 THR A CA 1
ATOM 614 C C . THR A 1 79 ? 1.061 0.501 -9.711 1.00 82.06 79 THR A C 1
ATOM 616 O O . THR A 1 79 ? 1.900 0.980 -10.472 1.00 82.06 79 THR A O 1
ATOM 619 N N . TYR A 1 80 ? 0.612 -0.753 -9.824 1.00 84.75 80 TYR A N 1
ATOM 620 C CA . TYR A 1 80 ? 1.227 -1.721 -10.731 1.00 84.75 80 TYR A CA 1
ATOM 621 C C . TYR A 1 80 ? 0.268 -2.165 -11.832 1.00 84.75 80 TYR A C 1
ATOM 623 O O . TYR A 1 80 ? 0.576 -1.958 -13.002 1.00 84.75 80 TYR A O 1
ATOM 631 N N . THR A 1 81 ? -0.893 -2.727 -11.482 1.00 85.56 81 THR A N 1
ATOM 632 C CA . THR A 1 81 ? -1.797 -3.344 -12.468 1.00 85.56 81 THR A CA 1
ATOM 633 C C . THR A 1 81 ? -2.363 -2.340 -13.469 1.00 85.56 81 THR A C 1
ATOM 635 O O . THR A 1 81 ? -2.317 -2.597 -14.667 1.00 85.56 81 THR A O 1
ATOM 638 N N . ASP A 1 82 ? -2.859 -1.193 -13.005 1.00 88.75 82 ASP A N 1
ATOM 639 C CA . ASP A 1 82 ? -3.458 -0.188 -13.888 1.00 88.75 82 ASP A CA 1
ATOM 640 C C . ASP A 1 82 ? -2.387 0.671 -14.579 1.00 88.75 82 ASP A C 1
ATOM 642 O O . ASP A 1 82 ? -2.546 1.077 -15.728 1.00 88.75 82 ASP A O 1
ATOM 646 N N . LYS A 1 83 ? -1.289 0.974 -13.874 1.00 88.44 83 LYS A N 1
ATOM 647 C CA . LYS A 1 83 ? -0.325 1.993 -14.306 1.00 88.44 83 LYS A CA 1
ATOM 648 C C . LYS A 1 83 ? 0.779 1.447 -15.209 1.00 88.44 83 LYS A C 1
ATOM 650 O O . LYS A 1 83 ? 1.102 2.094 -16.199 1.00 88.44 83 LYS A O 1
ATOM 655 N N . LEU A 1 84 ? 1.365 0.284 -14.904 1.00 89.50 84 LEU A N 1
ATOM 656 C CA . LEU A 1 84 ? 2.509 -0.235 -15.671 1.00 89.50 84 LEU A CA 1
ATOM 657 C C . LEU A 1 84 ? 2.199 -0.479 -17.157 1.00 89.50 84 LEU A C 1
ATOM 659 O O . LEU A 1 84 ? 3.042 -0.105 -17.974 1.00 89.50 84 LEU A O 1
ATOM 663 N N . PRO A 1 85 ? 1.026 -1.022 -17.549 1.00 91.38 85 PRO A N 1
ATOM 664 C CA . PRO A 1 85 ? 0.696 -1.195 -18.965 1.00 91.38 85 PRO A CA 1
ATOM 665 C C . PRO A 1 85 ? 0.674 0.126 -19.742 1.00 91.38 85 PRO A C 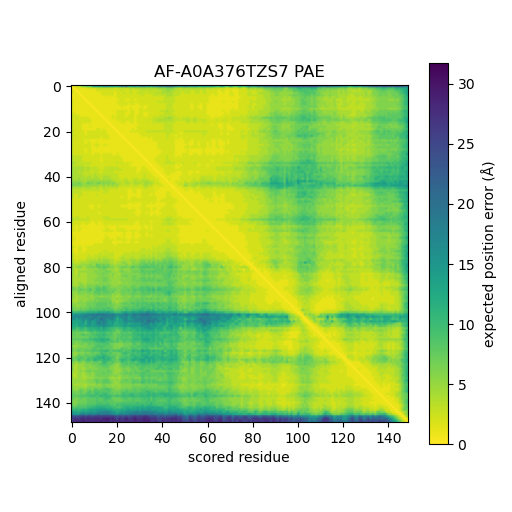1
ATOM 667 O O . PRO A 1 85 ? 1.112 0.181 -20.888 1.00 91.38 85 PRO A O 1
ATOM 670 N N . LEU A 1 86 ? 0.235 1.213 -19.099 1.00 93.38 86 LEU A N 1
ATOM 671 C CA . LEU A 1 86 ? 0.211 2.555 -19.691 1.00 93.38 86 LEU A CA 1
ATOM 672 C C . LEU A 1 86 ? 1.613 3.171 -19.834 1.00 93.38 86 LEU A C 1
ATOM 674 O O . LEU A 1 86 ? 1.775 4.182 -20.510 1.00 93.38 86 LEU A O 1
ATOM 678 N N . MET A 1 87 ? 2.624 2.577 -19.195 1.00 93.06 87 MET A N 1
ATOM 679 C CA . MET A 1 87 ? 4.020 3.025 -19.217 1.00 93.06 87 MET A CA 1
ATOM 680 C C . MET A 1 87 ? 4.898 2.176 -20.147 1.00 93.06 87 MET A C 1
ATOM 682 O O . MET A 1 87 ? 6.124 2.312 -20.140 1.00 93.06 87 MET A O 1
ATOM 686 N N . ILE A 1 88 ? 4.292 1.298 -20.950 1.00 94.94 88 ILE A N 1
ATOM 687 C CA . ILE A 1 88 ? 5.005 0.546 -21.980 1.00 94.94 88 ILE A CA 1
ATOM 688 C C . ILE A 1 88 ? 5.446 1.517 -23.072 1.00 94.94 88 ILE A C 1
ATOM 690 O O . ILE A 1 88 ? 4.643 2.214 -23.690 1.00 94.94 88 ILE A O 1
ATOM 694 N N . ASN A 1 89 ? 6.749 1.549 -23.334 1.00 96.56 89 ASN A N 1
ATOM 695 C CA . ASN A 1 89 ? 7.296 2.353 -24.410 1.00 96.56 89 ASN A CA 1
ATOM 696 C C . ASN A 1 89 ? 6.890 1.740 -25.768 1.00 96.56 89 ASN A C 1
ATOM 698 O O . ASN A 1 89 ? 7.275 0.601 -26.048 1.00 96.56 89 ASN A O 1
ATOM 702 N N . PRO A 1 90 ? 6.194 2.485 -26.648 1.00 96.50 90 PRO A N 1
ATOM 703 C CA . PRO A 1 90 ? 5.620 1.932 -27.877 1.00 96.50 90 PRO A CA 1
ATOM 704 C C . PRO A 1 90 ? 6.666 1.492 -28.908 1.00 96.50 90 PRO A C 1
ATOM 706 O O . PRO A 1 90 ? 6.357 0.684 -29.774 1.00 96.50 90 PRO A O 1
ATOM 709 N N . LYS A 1 91 ? 7.905 1.997 -28.830 1.00 97.44 91 LYS A N 1
ATOM 710 C CA . LYS A 1 91 ? 8.986 1.607 -29.751 1.00 97.44 91 LYS A CA 1
ATOM 711 C C . LYS A 1 91 ? 9.658 0.299 -29.347 1.00 97.44 91 LYS A C 1
ATOM 713 O O . LYS A 1 91 ? 10.130 -0.430 -30.206 1.00 97.44 91 LYS A O 1
ATOM 718 N N . THR A 1 92 ? 9.754 0.035 -28.046 1.00 96.69 92 THR A N 1
ATOM 719 C CA . THR A 1 92 ? 10.508 -1.118 -27.515 1.00 96.69 92 THR A CA 1
ATOM 720 C C . THR A 1 92 ? 9.614 -2.236 -26.992 1.00 96.69 92 THR A C 1
ATOM 722 O O . THR A 1 92 ? 10.101 -3.343 -26.798 1.00 96.69 92 THR A O 1
ATOM 725 N N . GLY A 1 93 ? 8.338 -1.953 -26.708 1.00 95.56 93 GLY A N 1
ATOM 726 C CA . GLY A 1 93 ? 7.426 -2.897 -26.058 1.00 95.56 93 GLY A CA 1
ATOM 727 C C . GLY A 1 93 ? 7.784 -3.196 -24.598 1.00 95.56 93 GLY A C 1
ATOM 728 O O . GLY A 1 93 ? 7.341 -4.202 -24.054 1.00 95.56 93 GLY A O 1
ATOM 729 N N . ARG A 1 94 ? 8.607 -2.355 -23.951 1.00 95.94 94 ARG A N 1
ATOM 730 C CA . ARG A 1 94 ? 9.128 -2.577 -22.590 1.00 95.94 94 ARG A CA 1
ATOM 731 C C . ARG A 1 94 ? 8.794 -1.417 -21.662 1.00 95.94 94 ARG A C 1
ATOM 733 O O . ARG A 1 94 ? 8.611 -0.285 -22.106 1.00 95.94 94 ARG A O 1
ATOM 740 N N . VAL A 1 95 ? 8.776 -1.698 -20.363 1.00 94.62 95 VAL A N 1
ATOM 741 C CA . VAL A 1 95 ? 8.760 -0.671 -19.314 1.00 94.62 95 VAL A CA 1
ATOM 742 C C . VAL A 1 95 ? 10.198 -0.222 -19.049 1.00 94.62 95 VAL A C 1
ATOM 744 O O . VAL A 1 95 ? 11.083 -1.058 -18.865 1.00 94.62 95 VAL A O 1
ATOM 747 N N . HIS A 1 96 ? 10.427 1.090 -19.020 1.00 96.06 96 HIS A N 1
ATOM 748 C CA . HIS A 1 96 ? 11.731 1.703 -18.741 1.00 96.06 96 HIS A CA 1
ATOM 749 C C . HIS A 1 96 ? 11.642 2.470 -17.429 1.00 96.06 96 HIS A C 1
ATOM 751 O O . HIS A 1 96 ? 10.678 3.197 -17.239 1.00 96.06 96 HIS A O 1
ATOM 757 N N . THR A 1 97 ? 12.617 2.299 -16.536 1.00 95.25 97 THR A N 1
ATOM 758 C CA . THR A 1 97 ? 12.714 3.036 -15.266 1.00 95.25 97 THR A CA 1
ATOM 759 C C . THR A 1 97 ? 13.909 3.981 -15.288 1.00 95.25 97 THR A C 1
ATOM 761 O O . THR A 1 97 ? 14.900 3.707 -15.965 1.00 95.25 97 THR A O 1
ATOM 764 N N . SER A 1 98 ? 13.836 5.061 -14.515 1.00 95.00 98 SER A N 1
ATOM 765 C CA . SER A 1 98 ? 14.940 5.995 -14.299 1.00 95.00 98 SER A CA 1
ATOM 766 C C . SER A 1 98 ? 15.622 5.703 -12.967 1.00 95.00 98 SER A C 1
ATOM 768 O O . SER A 1 98 ? 14.970 5.761 -11.925 1.00 95.00 98 SER A O 1
ATOM 770 N N . TYR A 1 99 ? 16.929 5.422 -12.988 1.00 94.81 99 TYR A N 1
ATOM 771 C CA . TYR A 1 99 ? 17.744 5.291 -11.778 1.00 94.81 99 TYR A CA 1
ATOM 772 C C . TYR A 1 99 ? 18.463 6.602 -11.457 1.00 94.81 99 TYR A C 1
ATOM 774 O O . TYR A 1 99 ? 19.232 7.109 -12.271 1.00 94.81 99 TYR A O 1
ATOM 782 N N . HIS A 1 100 ? 18.250 7.127 -10.252 1.00 91.62 100 HIS A N 1
ATOM 783 C CA . HIS A 1 100 ? 18.865 8.363 -9.777 1.00 91.62 100 HIS A CA 1
ATOM 784 C C . HIS A 1 100 ? 19.981 8.062 -8.783 1.00 91.62 100 HIS A C 1
ATOM 786 O O . HIS A 1 100 ? 19.764 7.393 -7.770 1.00 91.62 100 HIS A O 1
ATOM 792 N N . GLN A 1 101 ? 21.171 8.591 -9.060 1.00 88.69 101 GLN A N 1
ATOM 793 C CA . GLN A 1 101 ? 22.376 8.330 -8.268 1.00 88.69 101 GLN A CA 1
ATOM 794 C C . GLN A 1 101 ? 22.596 9.340 -7.131 1.00 88.69 101 GLN A C 1
ATOM 796 O O . GLN A 1 101 ? 23.164 8.987 -6.105 1.00 88.69 101 GLN A O 1
ATOM 801 N N . ALA A 1 102 ? 22.124 10.582 -7.285 1.00 83.19 102 ALA A N 1
ATOM 802 C CA . ALA A 1 102 ? 22.453 11.697 -6.388 1.00 83.19 102 ALA A CA 1
ATOM 803 C C . ALA A 1 102 ? 21.308 12.125 -5.445 1.00 83.19 102 ALA A C 1
ATOM 805 O O . ALA A 1 102 ? 21.361 13.203 -4.863 1.00 83.19 102 ALA A O 1
ATOM 806 N N . VAL A 1 103 ? 20.248 11.318 -5.316 1.00 74.56 103 VAL A N 1
ATOM 807 C CA . VAL A 1 103 ? 19.031 11.713 -4.577 1.00 74.56 103 VAL A CA 1
ATOM 808 C C . VAL A 1 103 ? 19.019 11.209 -3.134 1.00 74.56 103 VAL A C 1
ATOM 810 O O . VAL A 1 103 ? 18.462 11.868 -2.259 1.00 74.56 103 VAL A O 1
ATOM 813 N N . THR A 1 104 ? 19.601 10.041 -2.849 1.00 74.44 104 THR A N 1
ATOM 814 C CA . THR A 1 104 ? 19.539 9.475 -1.495 1.00 74.44 104 THR A CA 1
ATOM 815 C C . THR A 1 104 ? 20.746 9.908 -0.663 1.00 74.44 104 THR A C 1
ATOM 817 O O . THR A 1 104 ? 21.890 9.803 -1.100 1.00 74.44 104 THR A O 1
ATOM 820 N N . ALA A 1 105 ? 20.505 10.344 0.577 1.00 77.38 105 ALA A N 1
ATOM 821 C CA . AL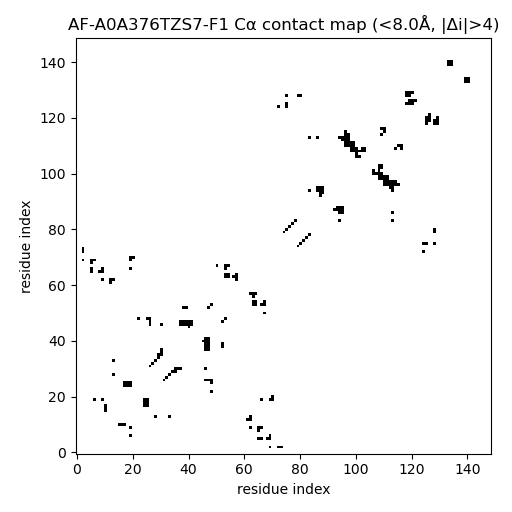A A 1 105 ? 21.567 10.750 1.505 1.00 77.38 105 ALA A CA 1
ATOM 822 C C . ALA A 1 105 ? 22.540 9.607 1.863 1.00 77.38 105 ALA A C 1
ATOM 824 O O . ALA A 1 105 ? 23.643 9.853 2.336 1.00 77.38 105 ALA A O 1
ATOM 825 N N . THR A 1 106 ? 22.131 8.354 1.643 1.00 86.69 106 THR A N 1
ATOM 826 C CA . THR A 1 106 ? 22.907 7.148 1.966 1.00 86.69 106 THR A CA 1
ATOM 827 C C . 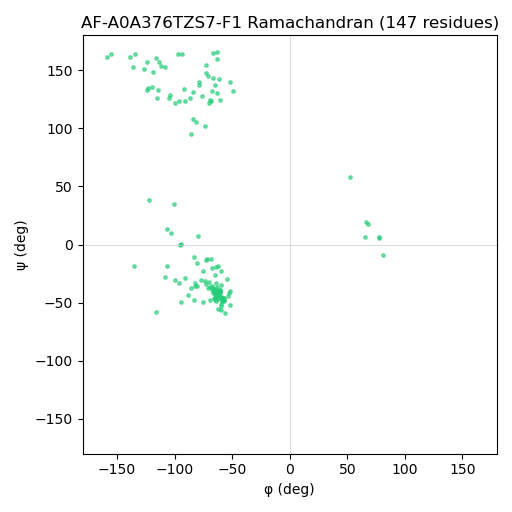THR A 1 106 ? 23.724 6.613 0.789 1.00 86.69 106 THR A C 1
ATOM 829 O O . THR A 1 106 ? 24.379 5.583 0.932 1.00 86.69 106 THR A O 1
ATOM 832 N N . GLY A 1 107 ? 23.670 7.262 -0.382 1.00 85.56 107 GLY A N 1
ATOM 833 C CA . GLY A 1 107 ? 24.380 6.826 -1.591 1.00 85.56 107 GLY A CA 1
ATOM 834 C C . GLY A 1 107 ? 23.734 5.647 -2.333 1.00 85.56 107 GLY A C 1
ATOM 835 O O . GLY A 1 107 ? 24.302 5.138 -3.296 1.00 85.56 107 GLY A O 1
ATOM 836 N N . ARG A 1 108 ? 22.540 5.200 -1.921 1.00 89.50 108 ARG A N 1
ATOM 837 C CA . ARG A 1 108 ? 21.751 4.194 -2.652 1.00 89.50 108 ARG A CA 1
ATOM 838 C C . ARG A 1 108 ? 21.146 4.792 -3.928 1.00 89.50 108 ARG A C 1
ATOM 840 O O . ARG A 1 108 ? 20.733 5.951 -3.944 1.00 89.50 108 ARG A O 1
ATOM 847 N N . LEU A 1 109 ? 20.997 3.977 -4.972 1.00 91.81 109 LEU A N 1
ATOM 848 C CA . LEU A 1 109 ? 20.180 4.355 -6.129 1.00 91.81 109 LEU A CA 1
ATOM 849 C C . LEU A 1 109 ? 18.704 4.452 -5.726 1.00 91.81 109 LEU A C 1
ATOM 851 O O . LEU A 1 109 ? 18.220 3.612 -4.962 1.00 91.81 109 LEU A O 1
ATOM 855 N N . SER A 1 110 ? 17.977 5.411 -6.292 1.00 92.56 110 SER A N 1
ATOM 856 C CA . SER A 1 110 ? 16.509 5.431 -6.273 1.00 92.56 110 SER A CA 1
ATOM 857 C C . SER A 1 110 ? 15.942 5.242 -7.681 1.00 92.56 110 SER A C 1
ATOM 859 O O . SER A 1 110 ? 16.632 5.487 -8.665 1.00 92.56 110 SER A O 1
ATOM 861 N N . SER A 1 111 ? 14.698 4.778 -7.789 1.00 93.50 111 SER A N 1
ATOM 862 C CA . SER A 1 111 ? 14.032 4.495 -9.065 1.00 93.50 111 SER A CA 1
ATOM 863 C C . SER A 1 111 ? 12.712 5.261 -9.181 1.00 93.50 111 SER A C 1
ATOM 865 O O . SER A 1 111 ? 11.903 5.248 -8.248 1.00 93.50 111 SER A O 1
ATOM 867 N N . THR A 1 112 ? 12.479 5.915 -10.324 1.00 92.12 112 THR A N 1
ATOM 868 C CA . THR A 1 112 ? 11.204 6.576 -10.660 1.00 92.12 112 THR A CA 1
ATOM 869 C C . THR A 1 112 ? 10.763 6.262 -12.088 1.00 92.12 112 THR A C 1
ATOM 871 O O . THR A 1 112 ? 11.534 5.768 -12.906 1.00 92.12 112 THR A O 1
ATOM 874 N N . ASP A 1 113 ? 9.486 6.531 -12.360 1.00 89.25 113 ASP A N 1
ATOM 875 C CA . ASP A 1 113 ? 8.878 6.529 -13.695 1.00 89.25 113 ASP A CA 1
ATOM 876 C C . ASP A 1 113 ? 9.087 5.262 -14.544 1.00 89.25 113 ASP A C 1
ATOM 878 O O . ASP A 1 113 ? 9.553 5.372 -15.673 1.00 89.25 113 ASP A O 1
ATOM 882 N N . PRO A 1 114 ? 8.677 4.068 -14.059 1.00 91.75 114 PRO A N 1
ATOM 883 C CA . PRO A 1 114 ? 8.088 3.764 -12.749 1.00 91.75 114 PRO A CA 1
ATOM 884 C C . PRO A 1 114 ? 9.141 3.331 -11.719 1.00 91.75 114 PRO A C 1
ATOM 886 O O . PRO A 1 114 ? 10.243 2.930 -12.076 1.00 91.75 114 PRO A O 1
ATOM 889 N N . ASN A 1 115 ? 8.795 3.353 -10.426 1.00 91.12 115 ASN A N 1
ATOM 890 C CA . ASN A 1 115 ? 9.667 2.795 -9.388 1.00 91.12 115 ASN A CA 1
ATOM 891 C C . ASN A 1 115 ? 9.641 1.256 -9.442 1.00 91.12 115 ASN A C 1
ATOM 893 O O . ASN A 1 115 ? 8.697 0.630 -8.957 1.00 91.12 115 ASN A O 1
ATOM 897 N N . LEU A 1 116 ? 10.688 0.659 -10.013 1.00 92.19 116 LEU A N 1
ATOM 898 C CA . LEU A 1 116 ? 10.845 -0.794 -10.142 1.00 92.19 116 LEU A CA 1
ATOM 899 C C . LEU A 1 116 ? 11.673 -1.423 -9.011 1.00 92.19 116 LEU A C 1
ATOM 901 O O . LEU A 1 116 ? 11.842 -2.639 -8.977 1.00 92.19 116 LEU A O 1
ATOM 905 N N . GLN A 1 117 ? 12.163 -0.629 -8.056 1.00 91.31 117 GLN A N 1
ATOM 906 C CA . GLN A 1 117 ? 12.834 -1.153 -6.860 1.00 91.31 117 GLN A CA 1
ATOM 907 C C . GLN A 1 117 ? 11.832 -1.704 -5.840 1.00 91.31 117 GLN A C 1
ATOM 909 O O . GLN A 1 117 ? 12.130 -2.655 -5.123 1.00 91.31 117 GLN A O 1
ATOM 914 N N . ASN A 1 118 ? 10.628 -1.132 -5.797 1.00 87.94 118 ASN A N 1
ATOM 915 C CA . ASN A 1 118 ? 9.594 -1.470 -4.823 1.00 87.94 118 ASN A CA 1
ATOM 916 C C . ASN A 1 118 ? 8.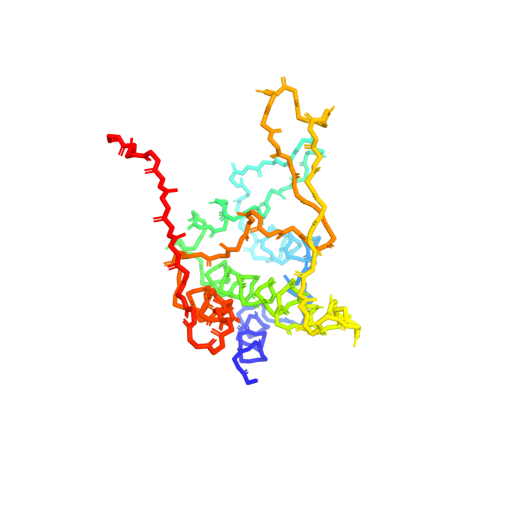524 -2.413 -5.394 1.00 87.94 118 ASN A C 1
ATOM 918 O O . ASN A 1 118 ? 7.349 -2.272 -5.054 1.00 87.94 118 ASN A O 1
ATOM 922 N N . ILE A 1 119 ? 8.881 -3.354 -6.277 1.00 87.88 119 ILE A N 1
ATOM 923 C CA . ILE A 1 119 ? 7.921 -4.366 -6.746 1.00 87.88 119 ILE A CA 1
ATOM 924 C C . ILE A 1 119 ? 7.596 -5.337 -5.591 1.00 87.88 119 ILE A C 1
ATOM 926 O O . ILE A 1 119 ? 8.514 -5.938 -5.024 1.00 87.88 119 ILE A O 1
ATOM 930 N N . PRO A 1 120 ? 6.316 -5.513 -5.217 1.00 84.94 120 PRO A N 1
ATOM 931 C CA . PRO A 1 120 ? 5.921 -6.352 -4.089 1.00 84.94 120 PRO A CA 1
ATOM 932 C C . PRO A 1 120 ? 6.324 -7.824 -4.270 1.00 84.94 120 PRO A C 1
ATOM 934 O O . PRO A 1 120 ? 6.245 -8.372 -5.364 1.00 84.94 120 PRO A O 1
ATOM 937 N N . VAL A 1 121 ?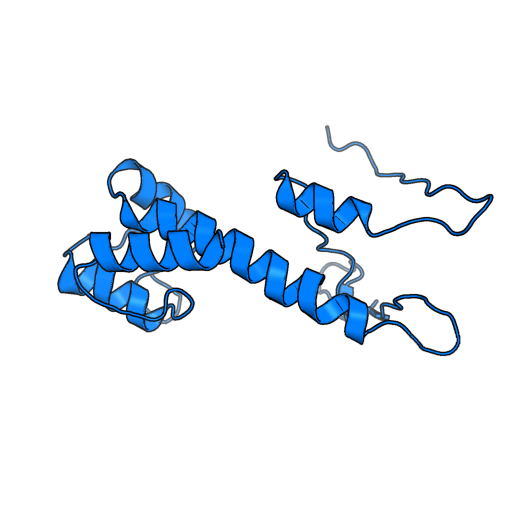 6.745 -8.481 -3.182 1.00 84.19 121 VAL A N 1
ATOM 938 C CA . VAL A 1 121 ? 7.210 -9.890 -3.201 1.00 84.19 121 VAL A CA 1
ATOM 939 C C . VAL A 1 121 ? 6.650 -10.754 -2.064 1.00 84.19 121 VAL A C 1
ATOM 941 O O . VAL A 1 121 ? 6.681 -11.983 -2.131 1.00 84.19 121 VAL A O 1
ATOM 944 N N . ARG A 1 122 ? 6.148 -10.130 -0.993 1.00 80.81 122 ARG A N 1
ATOM 945 C CA . ARG A 1 122 ? 5.846 -10.837 0.259 1.00 80.81 122 ARG A CA 1
ATOM 946 C C . ARG A 1 122 ? 4.572 -11.679 0.172 1.00 80.81 122 ARG A C 1
ATOM 948 O O . ARG A 1 122 ? 4.618 -12.858 0.510 1.00 80.81 122 ARG A O 1
ATOM 955 N N . ASN A 1 123 ? 3.473 -11.095 -0.306 1.00 83.12 123 ASN A N 1
ATOM 956 C CA . ASN A 1 123 ? 2.170 -11.756 -0.409 1.00 83.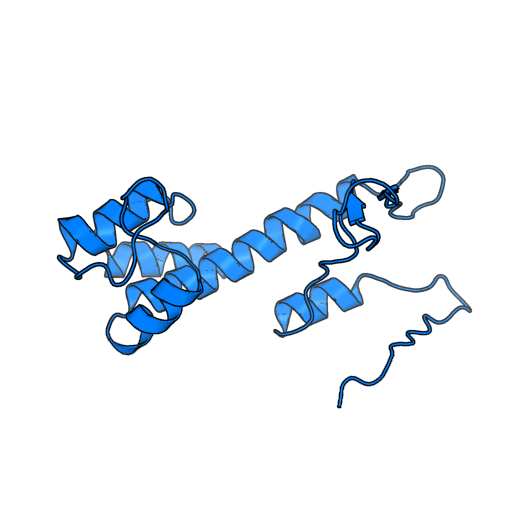12 123 ASN A CA 1
ATOM 957 C C . ASN A 1 123 ? 1.906 -12.310 -1.820 1.00 83.12 123 ASN A C 1
ATOM 959 O O . ASN A 1 123 ? 2.589 -11.952 -2.780 1.00 83.12 123 ASN A O 1
ATOM 963 N N . GLU A 1 124 ? 0.919 -13.197 -1.935 1.00 86.81 124 GLU A N 1
ATOM 964 C CA . GLU A 1 124 ? 0.584 -13.898 -3.179 1.00 86.81 124 GLU A CA 1
ATOM 965 C C . GLU A 1 124 ? 0.261 -12.937 -4.330 1.00 86.81 124 GLU A C 1
ATOM 967 O O . GLU A 1 124 ? 0.860 -13.031 -5.399 1.00 86.81 124 GLU A O 1
ATOM 972 N N . GLU A 1 125 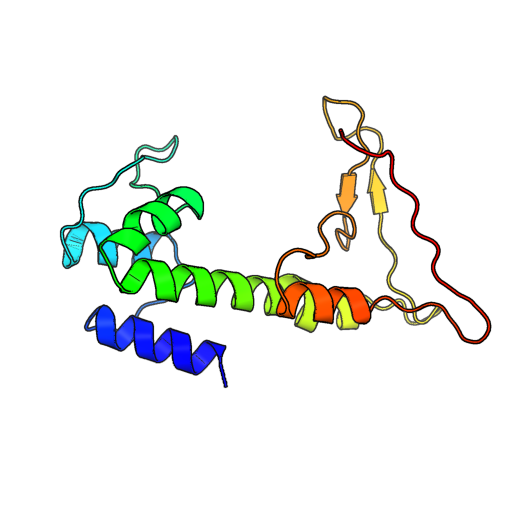? -0.593 -11.942 -4.092 1.00 86.12 125 GLU A N 1
ATOM 973 C CA . GLU A 1 125 ? -0.955 -10.951 -5.113 1.00 86.12 125 GLU A CA 1
ATOM 974 C C . GLU A 1 125 ? 0.246 -10.110 -5.572 1.00 86.12 125 GLU A C 1
ATOM 976 O O . GLU A 1 125 ? 0.403 -9.819 -6.759 1.00 86.12 125 GLU A O 1
ATOM 981 N N . GLY A 1 126 ? 1.158 -9.773 -4.657 1.00 87.12 126 GLY A N 1
ATOM 982 C CA . GLY A 1 126 ? 2.422 -9.131 -5.000 1.00 87.12 126 GLY A CA 1
ATOM 983 C C . GLY A 1 126 ? 3.316 -10.024 -5.861 1.00 87.12 126 GLY A C 1
ATOM 984 O O . GLY A 1 126 ? 3.859 -9.570 -6.869 1.00 87.12 126 GLY A O 1
ATOM 985 N N . ARG A 1 127 ? 3.421 -11.317 -5.523 1.00 89.38 127 ARG A N 1
ATOM 986 C CA . ARG A 1 127 ? 4.165 -12.297 -6.335 1.00 89.38 127 ARG A CA 1
ATOM 987 C C . ARG A 1 127 ? 3.583 -12.420 -7.742 1.00 89.38 127 ARG A C 1
ATOM 989 O O . ARG A 1 127 ? 4.361 -12.468 -8.691 1.00 89.38 127 ARG A O 1
ATOM 996 N N . ARG A 1 128 ? 2.255 -12.389 -7.893 1.00 88.56 128 ARG A N 1
ATOM 997 C CA . ARG A 1 128 ? 1.582 -12.387 -9.205 1.00 88.56 128 ARG A CA 1
ATOM 998 C C . ARG A 1 128 ? 1.943 -11.160 -10.039 1.00 88.56 128 ARG A C 1
ATOM 1000 O O . ARG A 1 128 ? 2.218 -11.295 -11.226 1.00 88.56 128 ARG A O 1
ATOM 1007 N N . ILE A 1 129 ? 2.031 -9.976 -9.428 1.00 88.94 129 ILE A N 1
ATOM 1008 C CA . ILE A 1 129 ? 2.534 -8.776 -10.121 1.00 88.94 129 ILE A CA 1
ATOM 1009 C C . ILE A 1 129 ? 3.986 -8.969 -10.561 1.00 88.94 129 ILE A C 1
ATOM 1011 O O . ILE A 1 129 ? 4.338 -8.629 -11.688 1.00 88.94 129 ILE A O 1
ATOM 1015 N N . ARG A 1 130 ? 4.839 -9.541 -9.707 1.00 90.06 130 ARG A N 1
ATOM 1016 C CA . ARG A 1 130 ? 6.245 -9.786 -10.051 1.00 90.06 130 ARG A CA 1
ATOM 1017 C C . ARG A 1 130 ? 6.405 -10.782 -11.204 1.00 90.06 130 ARG A C 1
ATOM 1019 O O . ARG A 1 130 ? 7.311 -10.610 -12.011 1.00 90.06 130 ARG A O 1
ATOM 1026 N N . GLN A 1 131 ? 5.515 -11.767 -11.321 1.00 90.25 131 GLN A N 1
ATOM 1027 C CA . GLN A 1 131 ? 5.491 -12.718 -12.440 1.00 90.25 131 GLN A CA 1
ATOM 1028 C C . GLN A 1 131 ? 5.196 -12.059 -13.797 1.00 90.25 131 GLN A C 1
ATOM 1030 O O . GLN A 1 131 ? 5.538 -12.633 -14.825 1.00 90.25 131 GLN A O 1
ATOM 1035 N N . ALA A 1 132 ? 4.617 -10.853 -13.824 1.00 91.19 132 ALA A N 1
ATOM 1036 C CA . ALA A 1 132 ? 4.409 -10.108 -15.066 1.00 91.19 132 ALA A CA 1
ATOM 1037 C C . ALA A 1 132 ? 5.713 -9.527 -15.653 1.00 91.19 132 ALA A C 1
ATOM 1039 O O . ALA A 1 132 ? 5.737 -9.105 -16.808 1.00 91.19 132 ALA A O 1
ATOM 1040 N N . PHE A 1 133 ? 6.807 -9.504 -14.883 1.00 93.00 133 PHE A N 1
ATOM 1041 C CA . PHE A 1 133 ? 8.124 -9.097 -15.367 1.00 93.00 133 PHE A CA 1
ATOM 1042 C C . PHE A 1 133 ? 8.823 -10.300 -15.997 1.00 93.00 133 PHE A C 1
ATOM 1044 O O . PHE A 1 133 ? 9.449 -11.099 -15.304 1.00 93.00 133 PHE A O 1
ATOM 1051 N N . ILE A 1 134 ? 8.704 -10.416 -17.318 1.00 95.25 134 ILE A N 1
ATOM 1052 C CA . ILE A 1 134 ? 9.205 -11.556 -18.090 1.00 95.25 134 ILE A CA 1
ATOM 1053 C C . ILE A 1 134 ? 10.429 -11.193 -18.938 1.00 95.25 134 ILE A C 1
ATOM 1055 O O . ILE A 1 134 ? 10.623 -10.043 -19.348 1.00 95.25 134 ILE A O 1
ATOM 1059 N N . ALA A 1 135 ? 11.268 -12.196 -19.199 1.00 96.50 135 ALA A N 1
ATOM 1060 C CA . ALA A 1 135 ? 12.289 -12.112 -20.235 1.00 96.50 135 ALA A CA 1
ATOM 1061 C C . ALA A 1 135 ? 11.636 -12.192 -21.630 1.00 96.50 135 ALA A C 1
ATOM 1063 O O . ALA A 1 135 ? 10.539 -12.741 -21.755 1.00 96.50 135 ALA A O 1
ATOM 1064 N N . PRO A 1 136 ? 12.273 -11.631 -22.675 1.00 95.44 136 PRO A N 1
ATOM 1065 C CA . PRO A 1 136 ? 11.877 -11.924 -24.049 1.00 95.44 136 PRO A CA 1
ATOM 1066 C C . PRO A 1 136 ? 12.079 -13.413 -24.377 1.00 95.44 136 PRO A C 1
ATOM 1068 O O . PRO A 1 136 ? 12.757 -14.131 -23.640 1.00 95.44 136 PRO A O 1
ATOM 1071 N N . GLU A 1 137 ? 11.490 -13.855 -25.486 1.00 95.88 137 GLU A N 1
ATOM 1072 C CA . GLU A 1 137 ? 11.651 -15.215 -26.015 1.00 95.88 137 GLU A CA 1
ATOM 1073 C C . GLU A 1 137 ? 13.133 -15.592 -26.142 1.00 95.88 137 GLU A C 1
ATOM 1075 O O . GLU A 1 137 ? 13.947 -14.744 -26.492 1.00 95.88 137 GLU A O 1
ATOM 1080 N N . ASP A 1 138 ? 13.474 -16.838 -25.807 1.00 97.50 138 ASP A N 1
ATOM 1081 C CA . ASP A 1 138 ? 14.844 -17.380 -25.745 1.00 97.50 138 ASP A CA 1
ATOM 1082 C C . ASP A 1 138 ? 15.777 -16.777 -24.674 1.00 97.50 138 ASP A C 1
ATOM 1084 O O . ASP A 1 138 ? 16.950 -17.148 -24.589 1.00 97.50 138 ASP A O 1
ATOM 1088 N N . TYR A 1 139 ? 15.273 -15.905 -23.793 1.00 97.62 139 TYR A N 1
ATOM 1089 C CA . TYR A 1 139 ? 16.030 -15.360 -22.662 1.00 97.62 139 TYR A CA 1
ATOM 1090 C C . TYR A 1 139 ? 15.436 -15.766 -21.310 1.00 97.62 139 TYR A C 1
ATOM 1092 O O . TYR A 1 139 ? 14.263 -16.109 -21.173 1.00 97.62 139 TYR A O 1
ATOM 1100 N N . VAL A 1 140 ? 16.259 -15.661 -20.264 1.00 96.19 140 VAL A N 1
ATOM 1101 C CA . VAL A 1 140 ? 15.859 -15.872 -18.866 1.00 96.19 140 VAL A CA 1
ATOM 1102 C C . VAL A 1 140 ? 16.249 -14.674 -18.002 1.00 96.19 140 VAL A C 1
ATOM 1104 O O . VAL A 1 140 ? 17.230 -13.983 -18.280 1.00 96.19 140 VAL A O 1
ATOM 1107 N N . ILE A 1 141 ? 15.487 -14.422 -16.934 1.00 94.62 141 ILE A N 1
ATOM 1108 C CA . ILE A 1 141 ? 15.856 -13.433 -15.912 1.00 94.62 141 ILE A CA 1
ATOM 1109 C C . ILE A 1 141 ? 16.743 -14.113 -14.872 1.00 94.62 141 ILE A C 1
ATOM 1111 O O . ILE A 1 141 ? 16.336 -15.091 -14.249 1.00 94.62 141 ILE A O 1
ATOM 1115 N N . VAL A 1 142 ? 17.922 -13.541 -14.629 1.00 93.94 142 VAL A N 1
ATOM 1116 C CA . VAL A 1 142 ? 18.798 -13.924 -13.517 1.00 93.94 142 VAL A CA 1
ATOM 1117 C C . VAL A 1 142 ? 18.698 -12.860 -12.429 1.00 93.94 142 VAL A C 1
ATOM 1119 O O . VAL A 1 142 ? 18.850 -11.670 -12.698 1.00 93.94 142 VAL A O 1
ATOM 1122 N N . SER A 1 143 ? 18.436 -13.279 -11.191 1.00 89.12 143 SER A N 1
ATOM 1123 C CA . SER A 1 143 ? 18.439 -12.400 -10.021 1.00 89.12 143 SER A CA 1
ATOM 1124 C C . SER A 1 143 ? 19.557 -12.825 -9.078 1.00 89.12 143 SER A C 1
ATOM 1126 O O . SER A 1 143 ? 19.622 -13.984 -8.682 1.00 89.12 143 SER A O 1
ATOM 1128 N N . ALA A 1 144 ? 20.425 -11.879 -8.725 1.00 90.50 144 ALA A N 1
ATOM 1129 C CA . ALA A 1 144 ? 21.480 -12.056 -7.738 1.00 90.50 144 ALA A CA 1
ATOM 1130 C C . ALA A 1 144 ? 21.311 -11.001 -6.641 1.00 90.50 144 ALA A C 1
ATOM 1132 O O . ALA A 1 144 ? 21.071 -9.827 -6.927 1.00 90.50 144 ALA A O 1
ATOM 1133 N N . GLY A 1 145 ? 21.419 -11.428 -5.390 1.00 84.19 145 GLY A N 1
ATOM 1134 C CA . GLY A 1 145 ? 21.410 -10.561 -4.219 1.00 84.19 145 GLY A CA 1
ATOM 1135 C C . GLY A 1 145 ? 22.498 -11.010 -3.256 1.00 84.19 145 GLY A C 1
ATOM 1136 O O . GLY A 1 145 ? 22.876 -12.180 -3.253 1.00 84.19 145 GLY A O 1
ATOM 1137 N N . LEU A 1 146 ? 23.010 -10.079 -2.455 1.00 83.12 146 LEU A N 1
ATOM 1138 C CA . LEU A 1 146 ? 23.851 -10.441 -1.320 1.00 83.12 146 LEU A CA 1
ATOM 1139 C C . LEU A 1 146 ? 22.966 -11.171 -0.301 1.00 83.12 146 LEU A C 1
ATOM 1141 O O . LEU A 1 146 ? 21.862 -10.704 -0.012 1.00 83.12 146 LEU A O 1
ATOM 1145 N N . LEU A 1 147 ? 23.425 -12.318 0.204 1.00 60.03 147 LEU A N 1
ATOM 1146 C CA . LEU A 1 147 ? 22.792 -12.967 1.351 1.00 60.03 147 LEU A CA 1
ATOM 1147 C C . LEU A 1 147 ? 22.874 -11.987 2.528 1.00 60.03 147 LEU A C 1
ATOM 1149 O O . LEU A 1 147 ? 23.951 -11.478 2.832 1.00 60.03 147 LEU A O 1
ATOM 1153 N N . ALA A 1 148 ? 21.729 -11.667 3.124 1.00 52.94 148 ALA A N 1
ATOM 1154 C CA . ALA A 1 148 ? 21.695 -11.098 4.461 1.00 52.94 148 ALA A CA 1
ATOM 1155 C C . ALA A 1 148 ? 21.575 -12.288 5.414 1.00 52.94 148 ALA A C 1
ATOM 1157 O O . ALA A 1 148 ? 20.670 -13.105 5.218 1.00 52.94 148 ALA A O 1
ATOM 1158 N N . ASP A 1 149 ? 22.517 -12.399 6.347 1.00 39.75 149 ASP A N 1
ATOM 1159 C CA . ASP A 1 149 ? 22.500 -13.393 7.425 1.00 39.75 149 ASP A CA 1
ATOM 1160 C C . ASP A 1 149 ? 21.193 -13.334 8.238 1.00 39.75 149 ASP A C 1
ATOM 1162 O O . ASP A 1 149 ? 20.650 -12.214 8.423 1.00 39.75 149 ASP A O 1
#

pLDDT: mean 92.36, std 7.95, range [39.75, 98.56]

Nearest PDB structures (foldseek):
  8oo6-assembly1_A  TM=9.466E-01  e=4.945E-19  Escherichia coli 'BL21-Gold(DE3)pLysS AG'
  5w6q-assembly2_C  TM=9.716E-01  e=2.366E-14  Thermus aquaticus
  4ds4-assembly1_A  TM=9.448E-01  e=5.689E-14  Geobacillus kaustophilus HTA426
  3ht3-assembly2_D  TM=9.398E-01  e=6.865E-14  Geobacillus stearothermophilus
  4dqq-assembly1_A  TM=9.447E-01  e=3.726E-13  Geobacillus kaustophilus HTA426